Protein AF-A0A1V4AUU0-F1 (afdb_monomer)

Organism: NCBI:txid1004156

Foldseek 3Di:
DDDPVVVVVVVCCVPFVVDDDPDDVSNVVSSVVVVVVCVVVVDDDDDPDDPVRVCVVCVVVPDDD

Secondary structure (DSSP, 8-state):
---HHHHHHHHHIIIIISS--SSHHHHHHHHHHHHHHHHHTT-----SS-HHHHHHHHHHHH---

Radius of gyration: 16.57 Å; Cα contacts (8 Å, |Δi|>4): 14; chains: 1; bounding box: 44×22×37 Å

Sequence (65 aa):
WLNMAEIEIGIMDRQCTGCRIPNEQTLRSEVAAWTDRRNQAKSTIDWKFTRQDADQKLSRHYVRN

Mean predicted aligned 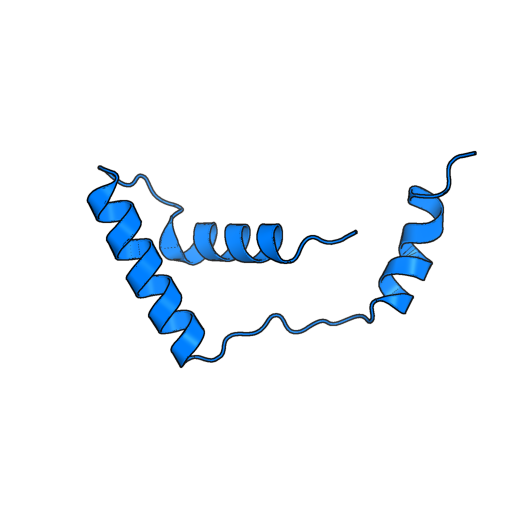error: 6.24 Å

Solvent-accessible surface area (backbone atoms only — not comparable to full-atom values): 4196 Å² total; per-residue (Å²): 136,85,57,66,68,61,54,53,50,55,48,42,32,76,75,72,55,75,57,94,69,95,46,69,69,59,48,53,52,52,52,50,56,50,47,52,52,41,59,75,65,62,71,69,87,83,73,92,64,52,71,64,58,52,48,65,72,43,45,78,77,73,65,73,134

Structure (mmCIF, N/CA/C/O backbone):
data_AF-A0A1V4AUU0-F1
#
_entry.id   AF-A0A1V4AUU0-F1
#
loop_
_atom_site.group_PDB
_atom_site.id
_atom_site.type_symbol
_atom_site.label_atom_id
_atom_site.label_alt_id
_atom_site.label_comp_id
_atom_site.label_asym_id
_atom_site.label_entity_id
_atom_site.label_seq_id
_atom_site.pdbx_PDB_ins_code
_atom_site.Cartn_x
_atom_site.Cartn_y
_atom_site.Cartn_z
_atom_site.occupancy
_atom_site.B_iso_or_equiv
_atom_site.auth_seq_id
_atom_site.auth_comp_id
_atom_site.auth_asym_id
_atom_site.auth_atom_id
_atom_site.pdbx_PDB_model_num
ATOM 1 N N . TRP A 1 1 ? 17.374 3.008 -7.698 1.00 60.00 1 TRP A N 1
ATOM 2 C CA . TRP A 1 1 ? 16.455 1.867 -7.631 1.00 60.00 1 TRP A CA 1
ATOM 3 C C . TRP A 1 1 ? 15.127 2.374 -7.098 1.00 60.00 1 TRP A C 1
ATOM 5 O O . TRP A 1 1 ? 15.129 3.272 -6.266 1.00 60.00 1 TRP A O 1
ATOM 15 N N . LEU A 1 2 ? 14.016 1.880 -7.637 1.00 68.81 2 LEU A N 1
ATOM 16 C CA . LEU A 1 2 ? 12.675 2.289 -7.236 1.00 68.81 2 LEU A CA 1
ATOM 17 C C . LEU A 1 2 ? 12.159 1.285 -6.201 1.00 68.81 2 LEU A C 1
ATOM 19 O O . LEU A 1 2 ? 12.089 0.091 -6.494 1.00 68.81 2 LEU A O 1
ATOM 23 N N . ASN A 1 3 ? 11.870 1.744 -4.986 1.00 84.38 3 ASN A N 1
ATOM 24 C CA . ASN A 1 3 ? 11.470 0.864 -3.896 1.00 84.38 3 ASN A CA 1
ATOM 25 C C . ASN A 1 3 ? 9.951 0.623 -3.934 1.00 84.38 3 ASN 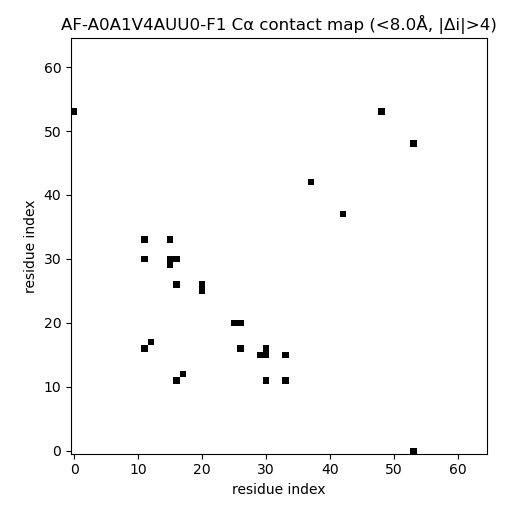A C 1
ATOM 27 O O . ASN A 1 3 ? 9.160 1.540 -3.727 1.00 84.38 3 ASN A O 1
ATOM 31 N N . MET A 1 4 ? 9.551 -0.628 -4.182 1.00 86.19 4 MET A N 1
ATOM 32 C CA . MET A 1 4 ? 8.149 -1.065 -4.184 1.00 86.19 4 MET A CA 1
ATOM 33 C C . MET A 1 4 ? 7.425 -0.681 -2.886 1.00 86.19 4 MET A C 1
ATOM 35 O O . MET A 1 4 ? 6.306 -0.177 -2.929 1.00 86.19 4 MET A O 1
ATOM 39 N N . ALA A 1 5 ? 8.076 -0.890 -1.738 1.00 88.69 5 ALA A N 1
ATOM 40 C CA . ALA A 1 5 ? 7.475 -0.624 -0.436 1.00 88.69 5 ALA A CA 1
ATOM 41 C C . ALA A 1 5 ? 7.186 0.870 -0.246 1.00 88.69 5 ALA A C 1
ATOM 43 O O . ALA A 1 5 ? 6.129 1.233 0.257 1.00 88.69 5 ALA A O 1
ATOM 44 N N . GLU A 1 6 ? 8.091 1.739 -0.699 1.00 91.50 6 GLU A N 1
ATOM 45 C CA . GLU A 1 6 ? 7.919 3.192 -0.613 1.00 91.50 6 GLU A CA 1
ATOM 46 C C . GLU A 1 6 ? 6.732 3.678 -1.459 1.00 91.50 6 GLU A C 1
ATOM 48 O O . GLU A 1 6 ? 5.953 4.524 -1.017 1.00 91.50 6 GLU A O 1
ATOM 53 N N . ILE A 1 7 ? 6.535 3.095 -2.646 1.00 91.31 7 ILE A N 1
ATOM 54 C CA . ILE A 1 7 ? 5.379 3.405 -3.497 1.00 91.31 7 ILE A CA 1
ATOM 55 C C . ILE A 1 7 ? 4.079 2.961 -2.827 1.00 91.31 7 ILE A C 1
ATOM 57 O O . ILE A 1 7 ? 3.134 3.746 -2.764 1.00 91.31 7 ILE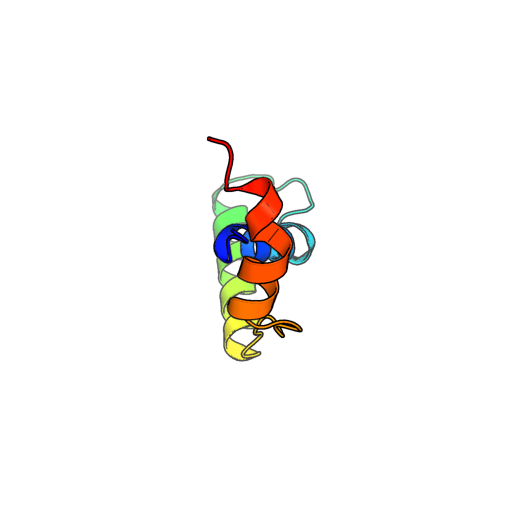 A O 1
ATOM 61 N N . GLU A 1 8 ? 4.027 1.731 -2.314 1.00 92.31 8 GLU A N 1
ATOM 62 C CA . GLU A 1 8 ? 2.843 1.205 -1.625 1.00 92.31 8 GLU A CA 1
ATOM 63 C C . GLU A 1 8 ? 2.495 2.034 -0.379 1.00 92.31 8 GLU A C 1
ATOM 65 O O . GLU A 1 8 ? 1.325 2.358 -0.171 1.00 92.31 8 GLU A O 1
ATOM 70 N N . ILE A 1 9 ? 3.497 2.477 0.391 1.00 92.44 9 ILE A N 1
ATOM 71 C CA . ILE A 1 9 ? 3.304 3.409 1.514 1.00 92.44 9 ILE A CA 1
ATOM 72 C C . ILE A 1 9 ? 2.707 4.732 1.021 1.00 92.44 9 ILE A C 1
ATOM 74 O O . ILE A 1 9 ? 1.745 5.221 1.604 1.00 92.44 9 ILE A O 1
ATOM 78 N N . GLY A 1 10 ? 3.206 5.298 -0.081 1.00 93.12 10 GLY A N 1
ATOM 79 C CA . GLY A 1 10 ? 2.647 6.527 -0.649 1.00 93.12 10 GLY A CA 1
ATOM 80 C C . GLY A 1 10 ? 1.212 6.378 -1.178 1.00 93.12 10 GLY A C 1
ATOM 81 O O . GLY A 1 10 ? 0.458 7.353 -1.206 1.00 93.12 10 GLY A O 1
ATOM 82 N N . ILE A 1 11 ? 0.812 5.188 -1.631 1.00 93.94 11 ILE A N 1
ATOM 83 C CA . ILE A 1 11 ? -0.580 4.903 -2.018 1.00 93.94 11 ILE A CA 1
ATOM 84 C C . ILE A 1 11 ? -1.454 4.801 -0.764 1.00 93.94 11 ILE A C 1
ATOM 86 O O . ILE A 1 11 ? -2.518 5.418 -0.723 1.00 93.94 11 ILE A O 1
ATOM 90 N N . MET A 1 12 ? -0.994 4.068 0.254 1.00 95.19 12 MET A N 1
ATOM 91 C CA . MET A 1 12 ? -1.672 3.949 1.547 1.00 95.19 12 MET A CA 1
ATOM 92 C C . MET A 1 12 ? -1.880 5.318 2.191 1.00 95.19 12 MET A C 1
ATOM 94 O O . MET A 1 12 ? -2.976 5.607 2.660 1.00 95.19 12 MET A O 1
ATOM 98 N N . ASP A 1 13 ? -0.879 6.192 2.131 1.00 94.69 13 ASP A N 1
ATOM 99 C CA . ASP A 1 13 ? -0.987 7.546 2.659 1.00 94.69 13 ASP A CA 1
ATOM 100 C C . ASP A 1 13 ? -2.127 8.322 1.997 1.00 94.69 13 ASP A C 1
ATOM 102 O O . ASP A 1 13 ? -3.053 8.777 2.660 1.00 94.69 13 ASP A O 1
ATOM 106 N N . ARG A 1 14 ? -2.174 8.349 0.665 1.00 94.12 14 ARG A N 1
ATOM 107 C CA . ARG A 1 14 ? -3.237 9.063 -0.062 1.00 94.12 14 ARG A CA 1
ATOM 108 C C . ARG A 1 14 ? -4.631 8.463 0.123 1.00 94.12 14 ARG A C 1
ATOM 110 O O . ARG A 1 14 ? -5.614 9.183 -0.020 1.00 94.12 14 ARG A O 1
ATOM 117 N N . GLN A 1 15 ? -4.730 7.157 0.361 1.00 93.50 15 GLN A N 1
ATOM 118 C CA . GLN A 1 15 ? -6.008 6.436 0.367 1.00 93.50 15 GLN A CA 1
ATOM 119 C C . GLN A 1 15 ? -6.543 6.107 1.763 1.00 93.50 15 GLN A C 1
ATOM 121 O O . GLN A 1 15 ? -7.729 5.809 1.889 1.00 93.50 15 GLN A O 1
ATOM 126 N N . CYS A 1 16 ? -5.687 6.100 2.782 1.00 93.56 16 CYS A N 1
ATOM 127 C CA . CYS A 1 16 ? -6.005 5.586 4.111 1.00 93.56 16 CYS A CA 1
ATOM 128 C C . CYS A 1 16 ? -5.526 6.516 5.230 1.00 93.56 16 CYS A C 1
ATOM 130 O O . CYS A 1 16 ? -6.297 6.789 6.144 1.00 93.56 16 CYS A O 1
ATOM 132 N N . THR A 1 17 ? -4.276 6.995 5.187 1.00 93.31 17 THR A N 1
ATOM 133 C CA . THR A 1 17 ? -3.656 7.683 6.342 1.00 93.31 17 THR A CA 1
ATOM 134 C C . THR A 1 17 ? -3.380 9.173 6.143 1.00 93.31 17 THR A C 1
ATOM 136 O O . THR A 1 17 ? -2.796 9.800 7.020 1.00 93.31 17 THR A O 1
ATOM 139 N N . GLY A 1 18 ? -3.849 9.775 5.049 1.00 89.69 18 GLY A N 1
ATOM 140 C CA . GLY A 1 18 ? -3.605 11.177 4.680 1.00 89.69 18 GLY A CA 1
ATOM 141 C C . GLY A 1 18 ? -4.355 12.209 5.530 1.00 89.69 18 GLY A C 1
ATOM 142 O O . GLY A 1 18 ? -4.445 13.380 5.164 1.00 89.69 18 GLY A O 1
ATOM 143 N N . CYS A 1 19 ? -4.925 11.784 6.656 1.00 89.56 19 CYS A N 1
ATOM 144 C CA . CYS A 1 19 ? -5.597 12.622 7.635 1.00 89.56 19 CYS A CA 1
ATOM 145 C C . CYS A 1 19 ? -5.074 12.315 9.045 1.00 89.56 19 CYS A C 1
ATOM 147 O O . CYS A 1 19 ? -4.437 11.294 9.301 1.00 89.56 19 CYS A O 1
ATOM 149 N N . ARG A 1 20 ? -5.339 13.215 9.999 1.00 93.06 20 ARG A N 1
ATOM 150 C CA . ARG A 1 20 ? -4.953 12.986 11.394 1.00 93.06 20 ARG A CA 1
ATOM 151 C C . ARG A 1 20 ? -5.768 11.829 11.974 1.00 93.06 20 ARG A C 1
ATOM 153 O O . ARG A 1 20 ? -6.979 11.950 12.133 1.00 93.06 20 ARG A O 1
ATOM 160 N N . ILE A 1 21 ? -5.081 10.767 12.384 1.00 94.56 21 ILE A N 1
ATOM 161 C CA . ILE A 1 21 ? -5.683 9.626 13.079 1.00 94.56 21 ILE A CA 1
ATOM 162 C C . ILE A 1 21 ? -5.510 9.806 14.597 1.00 94.56 21 ILE A C 1
ATOM 164 O O . ILE A 1 21 ? -4.408 10.121 15.052 1.00 94.56 21 ILE A O 1
ATOM 168 N N . PRO A 1 22 ? -6.578 9.654 15.402 1.00 93.81 22 PRO A N 1
ATOM 169 C CA . PRO A 1 22 ? -6.568 10.056 16.809 1.00 93.81 22 PRO A CA 1
ATOM 170 C C . PRO A 1 22 ? -5.762 9.133 17.729 1.00 93.81 22 PRO A C 1
ATOM 172 O O . PRO A 1 22 ? -5.325 9.579 18.787 1.00 93.81 22 PRO A O 1
ATOM 175 N N . ASN A 1 23 ? -5.590 7.859 17.372 1.00 96.56 23 ASN A N 1
ATOM 176 C CA . ASN A 1 23 ? -4.855 6.883 18.173 1.00 96.56 23 ASN A CA 1
ATOM 177 C C . ASN A 1 23 ? -4.382 5.692 17.323 1.00 96.56 23 ASN A C 1
ATOM 179 O O . ASN A 1 23 ? -4.827 5.481 16.192 1.00 96.56 23 ASN A O 1
ATOM 183 N N . GLU A 1 24 ? -3.488 4.897 17.904 1.00 96.81 24 GLU A N 1
ATOM 184 C CA . GLU A 1 24 ? -2.886 3.729 17.262 1.00 96.81 24 GLU A CA 1
ATOM 185 C C . GLU A 1 24 ? -3.907 2.636 16.910 1.00 96.81 24 GLU A C 1
ATOM 187 O O . GLU A 1 24 ? -3.802 2.013 15.856 1.00 96.81 24 GLU A O 1
ATOM 192 N N . GLN A 1 25 ? -4.917 2.411 17.753 1.00 97.81 25 GLN A N 1
ATOM 193 C CA . GLN A 1 25 ? -5.919 1.370 17.515 1.00 97.81 25 GLN A CA 1
ATOM 194 C C . GLN A 1 25 ? -6.760 1.671 16.268 1.00 97.81 25 GLN A C 1
ATOM 196 O O . GLN A 1 25 ? -7.019 0.777 15.456 1.00 97.81 25 GLN A O 1
ATOM 201 N N . THR A 1 26 ? -7.150 2.936 16.087 1.00 96.56 26 THR A N 1
ATOM 202 C CA . THR A 1 26 ? -7.829 3.405 14.876 1.00 96.56 26 THR A CA 1
ATOM 203 C C . THR A 1 26 ? -6.921 3.239 13.661 1.00 96.56 26 THR A C 1
ATOM 205 O O . THR A 1 26 ? -7.353 2.652 12.675 1.00 96.56 26 THR A O 1
ATOM 208 N N . LEU A 1 27 ? -5.647 3.640 13.749 1.00 96.31 27 LEU A N 1
ATOM 209 C CA . LEU A 1 27 ? -4.680 3.465 12.657 1.00 96.31 27 LEU A CA 1
ATOM 210 C C . LEU A 1 27 ? -4.569 1.995 12.227 1.00 96.31 27 LEU A C 1
ATOM 212 O O . LEU A 1 27 ? -4.663 1.691 11.042 1.00 96.31 27 LEU A O 1
ATOM 216 N N . ARG A 1 28 ? -4.407 1.074 13.185 1.00 97.56 28 ARG A N 1
ATOM 217 C CA . ARG A 1 28 ? -4.298 -0.367 12.905 1.00 97.56 28 ARG A CA 1
ATOM 218 C C . ARG A 1 28 ? -5.536 -0.908 12.195 1.00 97.56 28 ARG A C 1
ATOM 220 O O . ARG A 1 28 ? -5.401 -1.693 11.260 1.00 97.56 28 ARG A O 1
ATOM 227 N N . SER A 1 29 ? -6.719 -0.478 12.628 1.00 96.81 29 SER A N 1
ATOM 228 C CA . SER A 1 29 ? -7.994 -0.936 12.065 1.00 96.81 29 SER A CA 1
ATOM 229 C C . SER A 1 29 ? -8.195 -0.429 10.634 1.00 96.81 29 SER A C 1
ATOM 231 O O . SER A 1 29 ? -8.542 -1.212 9.752 1.00 96.81 29 SER A O 1
ATOM 233 N N . GLU A 1 30 ? -7.904 0.850 10.383 1.00 96.12 30 GLU A N 1
ATOM 234 C CA . GLU A 1 30 ? -7.982 1.457 9.047 1.00 96.12 30 GLU A CA 1
ATOM 235 C C . GLU A 1 30 ? -6.995 0.802 8.070 1.00 96.12 30 GLU A C 1
ATOM 237 O O . GLU A 1 30 ? -7.381 0.397 6.971 1.00 96.12 30 GLU A O 1
ATOM 242 N N . VAL A 1 31 ? -5.737 0.613 8.487 1.00 96.44 31 VAL A N 1
ATOM 243 C CA . VAL A 1 31 ? -4.703 -0.031 7.659 1.00 96.44 31 VAL A CA 1
ATOM 244 C C . VAL A 1 31 ? -5.072 -1.480 7.335 1.00 96.44 31 VAL A C 1
ATOM 246 O O . VAL A 1 31 ? -4.897 -1.907 6.191 1.00 96.44 31 VAL A O 1
ATOM 249 N N . ALA A 1 32 ? -5.610 -2.238 8.296 1.00 97.38 32 ALA A N 1
ATOM 250 C CA . ALA A 1 32 ? -6.069 -3.606 8.059 1.00 97.38 32 ALA A CA 1
ATOM 251 C C . ALA A 1 32 ? -7.218 -3.644 7.037 1.00 97.38 32 ALA A C 1
ATOM 253 O O . ALA A 1 32 ? -7.120 -4.333 6.023 1.00 97.38 32 ALA A O 1
ATOM 254 N N . ALA A 1 33 ? -8.253 -2.822 7.239 1.00 96.94 33 ALA A N 1
ATOM 255 C CA . ALA A 1 33 ? -9.390 -2.739 6.326 1.00 96.94 33 ALA A CA 1
ATOM 256 C C . ALA A 1 33 ? -8.980 -2.285 4.913 1.00 96.94 33 ALA A C 1
ATOM 258 O O . ALA A 1 33 ? -9.496 -2.788 3.910 1.00 96.94 33 ALA A O 1
ATOM 259 N N . TRP A 1 34 ? -8.042 -1.339 4.811 1.00 96.31 34 TRP A N 1
ATOM 260 C CA . TRP A 1 34 ? -7.485 -0.908 3.531 1.00 96.31 34 TRP A CA 1
ATOM 261 C C . TRP A 1 34 ? -6.688 -2.021 2.842 1.00 96.31 34 TRP A C 1
ATOM 263 O O . TRP A 1 34 ? -6.868 -2.240 1.641 1.00 96.31 34 TRP A O 1
ATOM 273 N N . THR A 1 35 ? -5.875 -2.761 3.598 1.00 96.12 35 THR A N 1
ATOM 274 C CA . THR A 1 35 ? -5.074 -3.883 3.088 1.00 96.12 35 THR A CA 1
ATOM 275 C C . THR A 1 35 ? -5.968 -4.990 2.537 1.00 96.12 35 THR A C 1
ATOM 277 O O . THR A 1 35 ? -5.775 -5.426 1.401 1.00 96.12 35 THR A O 1
ATOM 280 N N . ASP A 1 36 ? -6.998 -5.391 3.284 1.00 97.31 36 ASP A N 1
ATOM 281 C CA . ASP A 1 36 ? -7.950 -6.419 2.855 1.00 97.31 36 ASP A CA 1
ATOM 282 C C . ASP A 1 36 ? -8.662 -6.020 1.565 1.00 97.31 36 ASP A C 1
ATOM 284 O O . ASP A 1 36 ? -8.724 -6.803 0.615 1.00 97.31 36 ASP A O 1
ATOM 288 N N . ARG A 1 37 ? -9.132 -4.772 1.481 1.00 96.31 37 ARG A N 1
ATOM 289 C CA . ARG A 1 37 ? -9.784 -4.241 0.278 1.00 96.31 37 ARG A CA 1
ATOM 290 C C . ARG A 1 37 ? -8.853 -4.269 -0.935 1.00 96.31 37 ARG A C 1
ATOM 292 O O . ARG A 1 37 ? -9.263 -4.690 -2.016 1.00 96.31 37 ARG A O 1
ATOM 299 N N . ARG A 1 38 ? -7.601 -3.832 -0.770 1.00 95.38 38 ARG A N 1
ATOM 300 C CA . ARG A 1 38 ? -6.607 -3.771 -1.854 1.00 95.38 38 ARG A CA 1
ATOM 301 C C . ARG A 1 38 ? -6.204 -5.172 -2.329 1.00 95.38 38 ARG A C 1
ATOM 303 O O . ARG A 1 38 ? -6.097 -5.397 -3.538 1.00 95.38 38 ARG A O 1
ATOM 310 N N . ASN A 1 39 ? -6.075 -6.117 -1.397 1.00 94.81 39 ASN A N 1
ATOM 311 C CA . ASN A 1 39 ? -5.801 -7.527 -1.677 1.00 94.81 39 ASN A CA 1
ATOM 312 C C . ASN A 1 39 ? -6.969 -8.208 -2.402 1.00 94.81 39 ASN A C 1
ATOM 314 O O . ASN A 1 39 ? -6.753 -8.893 -3.402 1.00 94.81 39 ASN A O 1
ATOM 318 N N . GLN A 1 40 ? -8.208 -7.985 -1.955 1.00 97.25 40 GLN A N 1
ATOM 319 C CA . GLN A 1 40 ? -9.412 -8.506 -2.617 1.00 97.25 40 GLN A CA 1
ATOM 320 C C . GLN A 1 40 ? -9.557 -7.960 -4.040 1.00 97.25 40 GLN A C 1
ATOM 322 O O . GLN A 1 40 ? -9.876 -8.706 -4.964 1.00 97.25 40 GLN A O 1
ATOM 327 N N . ALA A 1 41 ? -9.248 -6.676 -4.233 1.00 95.69 41 ALA A N 1
ATOM 328 C CA . ALA A 1 41 ? -9.220 -6.043 -5.545 1.00 95.69 41 ALA A CA 1
ATOM 329 C C . ALA A 1 41 ? -8.031 -6.487 -6.418 1.00 95.69 41 ALA A C 1
ATOM 331 O O . ALA A 1 41 ? -7.951 -6.06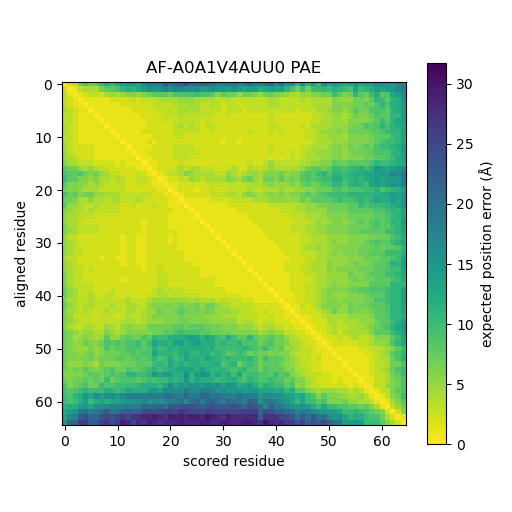9 -7.571 1.00 95.69 41 ALA A O 1
ATOM 332 N N . LYS A 1 42 ? -7.093 -7.289 -5.882 1.00 94.69 42 LYS A N 1
ATOM 333 C CA . LYS A 1 42 ? -5.837 -7.687 -6.541 1.00 94.69 42 LYS A CA 1
ATOM 334 C C . LYS A 1 42 ? -5.120 -6.489 -7.166 1.00 94.69 42 LYS A C 1
ATOM 3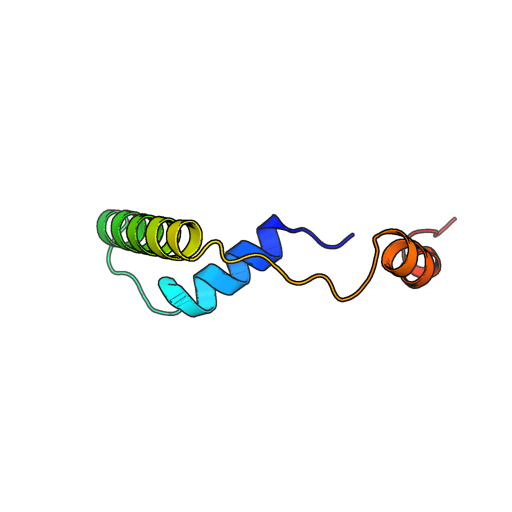36 O O . LYS A 1 42 ? -4.624 -6.560 -8.288 1.00 94.69 42 LYS A O 1
ATOM 341 N N . SER A 1 43 ? -5.122 -5.361 -6.457 1.00 91.25 43 SER A N 1
ATOM 342 C CA . SER A 1 43 ? -4.543 -4.125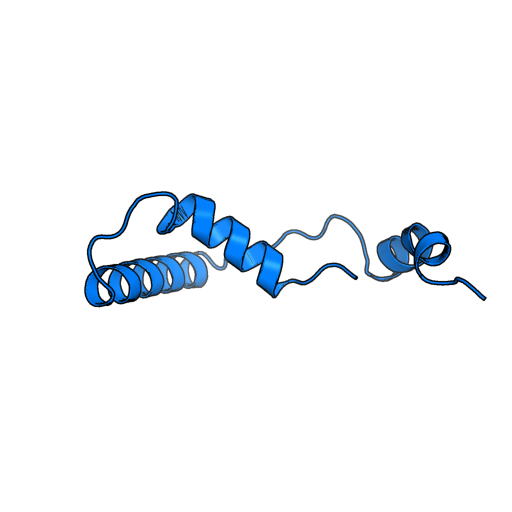 -6.973 1.00 91.25 43 SER A CA 1
ATOM 343 C C . SER A 1 43 ? -3.029 -4.274 -7.077 1.00 91.25 43 SER A C 1
ATOM 345 O O . SER A 1 43 ? -2.342 -4.359 -6.064 1.00 91.25 43 SER A O 1
ATOM 347 N N . THR A 1 44 ? -2.511 -4.285 -8.299 1.00 89.94 44 THR A N 1
ATOM 348 C CA . THR A 1 44 ? -1.075 -4.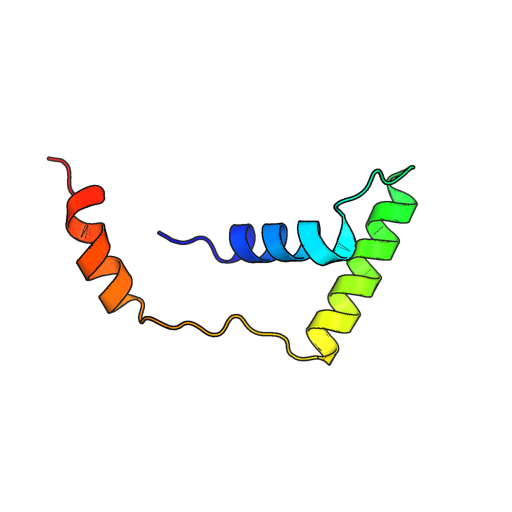337 -8.582 1.00 89.94 44 THR A CA 1
ATOM 349 C C . THR A 1 44 ? -0.596 -3.019 -9.169 1.00 89.94 44 THR A C 1
ATOM 351 O O . THR A 1 44 ? -1.354 -2.305 -9.826 1.00 89.94 44 THR A O 1
ATOM 354 N N . ILE A 1 45 ? 0.683 -2.704 -8.977 1.00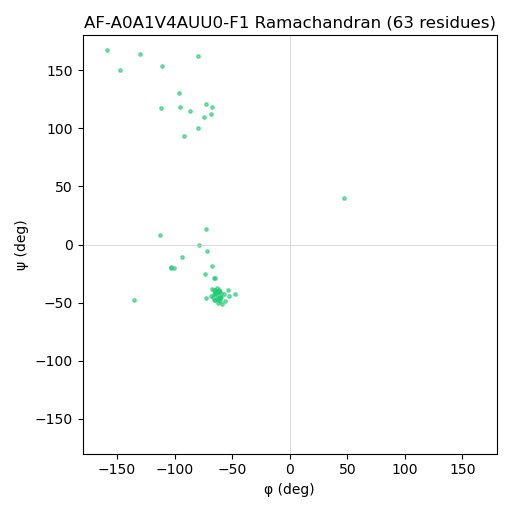 86.94 45 ILE A N 1
ATOM 355 C CA . ILE A 1 45 ? 1.326 -1.615 -9.714 1.00 86.94 45 ILE A CA 1
ATOM 356 C C . ILE A 1 45 ? 1.531 -2.072 -11.160 1.00 86.94 45 ILE A C 1
ATOM 358 O O . ILE A 1 45 ? 2.198 -3.075 -11.414 1.00 86.94 45 ILE A O 1
ATOM 362 N N . ASP A 1 46 ? 0.944 -1.333 -12.099 1.00 89.19 46 ASP A N 1
ATOM 363 C CA . ASP A 1 46 ? 1.177 -1.524 -13.527 1.00 89.19 46 ASP A CA 1
ATOM 364 C C . ASP A 1 46 ? 2.497 -0.855 -13.926 1.00 89.19 46 ASP A C 1
ATOM 366 O O . ASP A 1 46 ? 2.601 0.368 -14.075 1.00 89.19 46 ASP A O 1
ATOM 370 N N . TRP A 1 47 ? 3.532 -1.679 -14.049 1.00 87.19 47 TRP A N 1
ATOM 371 C CA . TRP A 1 47 ? 4.869 -1.243 -14.414 1.00 87.19 47 TRP A CA 1
ATOM 372 C C . TRP A 1 47 ? 4.939 -0.904 -15.902 1.00 87.19 47 TRP A C 1
ATOM 374 O O . TRP A 1 47 ? 4.935 -1.782 -16.759 1.00 87.19 47 TRP A O 1
ATOM 384 N N . LYS A 1 48 ? 5.073 0.389 -16.217 1.00 87.81 48 LYS A N 1
ATOM 385 C CA . LYS A 1 48 ? 5.207 0.878 -17.603 1.00 87.81 48 LYS A CA 1
ATOM 386 C C . LYS A 1 48 ? 6.604 0.722 -18.207 1.00 87.81 48 LYS A C 1
ATOM 388 O O . LYS A 1 48 ? 6.827 1.146 -19.335 1.00 87.81 48 LYS A O 1
ATOM 393 N N . PHE A 1 49 ? 7.549 0.176 -17.456 1.00 84.81 49 PHE A N 1
ATOM 394 C CA . PHE A 1 49 ? 8.929 -0.003 -17.883 1.00 84.81 49 PHE A CA 1
ATOM 395 C C . PHE A 1 49 ? 9.499 -1.264 -17.244 1.00 84.81 49 PHE A C 1
ATOM 397 O O . PHE A 1 49 ? 9.105 -1.660 -16.144 1.00 84.81 49 PHE A O 1
ATOM 404 N N . THR A 1 50 ? 10.434 -1.897 -17.938 1.00 85.94 50 THR A N 1
ATOM 405 C CA . THR A 1 50 ? 11.144 -3.061 -17.421 1.00 85.94 50 THR A CA 1
ATOM 406 C C . THR A 1 50 ? 12.252 -2.634 -16.466 1.00 85.94 50 THR A C 1
ATOM 408 O O . THR A 1 50 ? 12.732 -1.498 -16.480 1.00 85.94 50 THR A O 1
ATOM 411 N N . ARG A 1 51 ? 12.736 -3.576 -15.652 1.00 81.94 51 ARG A N 1
ATOM 412 C CA . ARG A 1 51 ? 13.950 -3.353 -14.858 1.00 81.94 51 ARG A CA 1
ATOM 413 C C . ARG A 1 51 ? 15.127 -2.904 -15.736 1.00 81.94 51 ARG A C 1
ATOM 415 O O . ARG A 1 51 ? 15.874 -2.027 -15.324 1.00 81.94 51 ARG A O 1
ATOM 422 N N . GLN A 1 52 ? 15.270 -3.473 -16.934 1.00 85.31 52 GLN A N 1
ATOM 423 C CA . GLN A 1 52 ? 16.338 -3.115 -17.871 1.00 8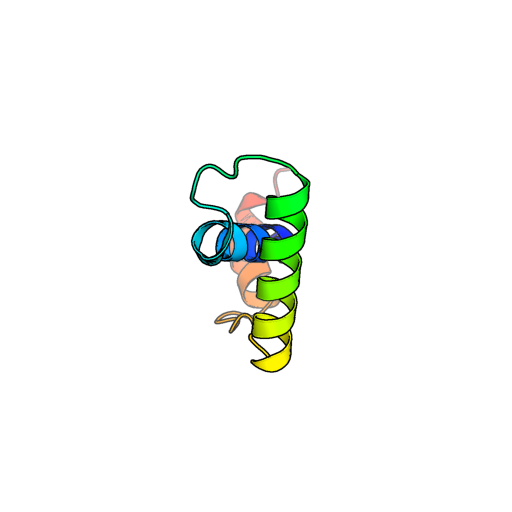5.31 52 GLN A CA 1
ATOM 424 C C . GLN A 1 52 ? 16.217 -1.666 -18.351 1.00 85.31 52 GLN A C 1
ATOM 426 O O . GLN A 1 52 ? 17.221 -0.960 -18.358 1.00 85.31 52 GLN A O 1
ATOM 431 N N . ASP A 1 53 ? 15.004 -1.192 -18.650 1.00 86.88 53 ASP A N 1
ATOM 432 C CA . ASP A 1 53 ? 14.766 0.213 -19.015 1.00 86.88 53 ASP A CA 1
ATOM 433 C C . ASP A 1 53 ? 15.150 1.162 -17.869 1.00 86.88 53 ASP A C 1
ATOM 435 O O . ASP A 1 53 ? 15.758 2.217 -18.082 1.00 86.88 53 ASP A O 1
ATOM 439 N N . ALA A 1 54 ? 14.821 0.775 -16.630 1.00 83.38 54 ALA A N 1
ATOM 440 C CA . ALA A 1 54 ? 15.186 1.532 -15.438 1.00 83.38 54 ALA A CA 1
ATOM 441 C C . ALA A 1 54 ? 16.706 1.573 -15.237 1.00 83.38 54 ALA A C 1
ATOM 443 O O . ALA A 1 54 ? 17.264 2.652 -15.027 1.00 83.38 54 ALA A O 1
ATOM 444 N N . ASP A 1 55 ? 17.370 0.418 -15.331 1.00 83.31 55 ASP A N 1
ATOM 445 C CA . ASP A 1 55 ? 18.819 0.280 -15.174 1.00 83.31 55 ASP A CA 1
ATOM 446 C C . ASP A 1 55 ? 19.559 1.058 -16.272 1.00 83.31 55 ASP A C 1
ATOM 448 O O . ASP A 1 55 ? 20.483 1.811 -15.970 1.00 83.31 55 ASP A O 1
ATOM 452 N N . GLN A 1 56 ? 19.112 0.988 -17.530 1.00 86.19 56 GLN A N 1
ATOM 453 C CA . GLN A 1 56 ? 19.690 1.762 -18.630 1.00 86.19 56 GLN A CA 1
ATOM 454 C C . GLN A 1 56 ? 19.578 3.269 -18.373 1.00 86.19 56 GLN A C 1
ATOM 456 O O . GLN A 1 56 ? 20.576 3.986 -18.477 1.00 86.19 56 GLN A O 1
ATOM 461 N N . LYS A 1 57 ? 18.391 3.759 -17.993 1.00 84.25 57 LYS A N 1
ATOM 462 C CA . LYS A 1 57 ? 18.155 5.189 -17.737 1.00 84.25 57 LYS A CA 1
ATOM 463 C C . LYS A 1 57 ? 18.942 5.707 -16.533 1.00 84.25 57 LYS A C 1
ATOM 465 O O . LYS A 1 57 ? 19.448 6.828 -16.564 1.00 84.25 57 LYS A O 1
ATOM 470 N N . LEU A 1 58 ? 19.037 4.907 -15.474 1.00 82.50 58 LEU A N 1
ATOM 471 C CA . LEU A 1 58 ? 19.634 5.310 -14.204 1.00 82.50 58 LEU A CA 1
ATOM 472 C C . LEU A 1 58 ? 21.123 4.962 -14.074 1.00 82.50 58 LEU A C 1
ATOM 474 O O . LEU A 1 58 ? 21.776 5.471 -13.164 1.00 82.50 58 LEU A O 1
ATOM 478 N N . SER A 1 59 ? 21.680 4.158 -14.984 1.00 80.19 59 SER A N 1
ATOM 479 C CA . SER A 1 59 ? 23.101 3.771 -15.018 1.00 80.19 59 SER A CA 1
ATOM 480 C C . SER A 1 59 ? 24.046 4.968 -14.856 1.00 80.19 59 SER A C 1
ATOM 482 O O . SER A 1 59 ? 24.980 4.930 -14.060 1.00 80.19 59 SER A O 1
ATOM 484 N N . ARG A 1 60 ? 23.739 6.087 -15.522 1.00 76.75 60 ARG A N 1
ATOM 485 C CA . ARG A 1 60 ? 24.516 7.338 -15.472 1.00 76.75 60 ARG A CA 1
ATOM 486 C C . ARG A 1 60 ? 24.494 8.043 -14.110 1.00 76.75 60 ARG A C 1
ATOM 488 O O . ARG A 1 60 ? 25.332 8.904 -13.873 1.00 76.75 60 ARG A O 1
ATOM 495 N N . HIS A 1 61 ? 23.532 7.722 -13.246 1.00 73.38 61 HIS A N 1
ATOM 496 C CA . HIS A 1 61 ? 23.356 8.341 -11.928 1.00 73.38 61 HIS A CA 1
ATOM 497 C C . HIS A 1 61 ? 23.904 7.486 -10.781 1.00 73.38 61 HIS A C 1
ATOM 499 O O . HIS A 1 61 ? 24.167 8.023 -9.708 1.00 73.38 61 HIS A O 1
ATOM 505 N N . TYR A 1 62 ? 24.079 6.180 -10.998 1.00 66.12 62 TYR A N 1
ATOM 506 C CA . TYR A 1 62 ? 24.606 5.255 -9.990 1.00 66.12 62 TYR A CA 1
ATOM 507 C C . TYR A 1 62 ? 26.073 4.876 -10.214 1.00 66.12 62 TYR A C 1
ATOM 509 O O . TYR A 1 62 ? 26.730 4.458 -9.266 1.00 66.12 62 TYR A O 1
ATOM 517 N N . VAL A 1 63 ? 26.610 5.064 -11.423 1.00 62.12 63 VAL A N 1
ATOM 518 C CA . VAL A 1 63 ? 28.045 4.907 -11.686 1.00 62.12 63 VAL A CA 1
ATOM 519 C C . VAL A 1 63 ? 28.728 6.264 -11.517 1.00 62.12 63 VAL A C 1
ATOM 521 O O . VAL A 1 63 ? 28.782 7.075 -12.441 1.00 62.12 63 VAL A O 1
ATOM 524 N N . ARG A 1 64 ? 29.243 6.520 -10.313 1.00 56.94 64 ARG A N 1
ATOM 525 C CA . ARG A 1 64 ? 30.279 7.528 -10.066 1.00 56.94 64 ARG A CA 1
ATOM 526 C C . ARG A 1 64 ? 31.539 6.753 -9.672 1.00 56.94 64 ARG A C 1
ATOM 528 O O . ARG A 1 64 ? 31.478 5.994 -8.709 1.00 56.94 64 ARG A O 1
ATOM 535 N N . ASN A 1 65 ? 32.597 6.881 -10.479 1.00 47.72 65 ASN A N 1
ATOM 536 C CA . ASN A 1 65 ? 33.953 6.428 -10.138 1.00 47.72 65 ASN A CA 1
ATOM 537 C C . ASN A 1 65 ? 34.428 7.082 -8.839 1.00 47.72 65 ASN A C 1
ATOM 539 O O . ASN A 1 65 ? 34.088 8.276 -8.646 1.00 47.72 65 ASN A O 1
#

pLDDT: mean 88.26, std 10.65, range [47.72, 97.81]